Protein AF-A0A392PX61-F1 (afdb_monomer)

Structure (mmCIF, N/CA/C/O backbone):
data_AF-A0A392PX61-F1
#
_entry.id   AF-A0A392PX61-F1
#
loop_
_atom_site.group_PDB
_atom_site.id
_atom_site.type_symbol
_atom_site.label_atom_id
_atom_site.label_alt_id
_atom_site.label_comp_id
_atom_site.label_asym_id
_atom_site.label_entity_id
_atom_site.label_seq_id
_atom_site.pdbx_PDB_ins_code
_atom_site.Cartn_x
_atom_site.Cartn_y
_atom_site.Cartn_z
_atom_site.occupancy
_atom_site.B_iso_or_equiv
_atom_site.auth_seq_id
_atom_site.auth_comp_id
_atom_site.auth_asym_id
_atom_site.auth_atom_id
_atom_site.pdbx_PDB_model_num
ATOM 1 N N . MET A 1 1 ? -15.525 1.054 33.152 1.00 40.28 1 MET A N 1
ATOM 2 C CA . MET A 1 1 ? -15.585 0.583 31.749 1.00 40.28 1 MET A CA 1
ATOM 3 C C . MET A 1 1 ? -14.724 1.503 30.887 1.00 40.28 1 MET A C 1
ATOM 5 O O . MET A 1 1 ? -15.220 2.498 30.388 1.00 40.28 1 MET A O 1
ATOM 9 N N . GLY A 1 2 ? -13.421 1.250 30.775 1.00 45.06 2 GLY A N 1
ATOM 10 C CA . GLY A 1 2 ? -12.516 2.123 30.019 1.00 45.06 2 GLY A CA 1
ATOM 11 C C . GLY A 1 2 ? -11.445 1.288 29.346 1.00 45.06 2 GLY A C 1
ATOM 12 O O . GLY A 1 2 ? -10.352 1.130 29.879 1.00 45.06 2 GLY A O 1
ATOM 13 N N . ARG A 1 3 ? -11.774 0.681 28.203 1.00 51.44 3 ARG A N 1
ATOM 14 C CA . ARG A 1 3 ? -10.780 -0.037 27.403 1.00 51.44 3 ARG A CA 1
ATOM 15 C C . ARG A 1 3 ? -9.867 1.014 26.772 1.00 51.44 3 ARG A C 1
ATOM 17 O O . ARG A 1 3 ? -10.214 1.598 25.751 1.00 51.44 3 ARG A O 1
ATOM 24 N N . LYS A 1 4 ? -8.714 1.268 27.404 1.00 39.81 4 LYS A N 1
ATOM 25 C CA . LYS A 1 4 ? -7.551 1.902 26.766 1.00 39.81 4 LYS A CA 1
ATOM 26 C C . LYS A 1 4 ? -7.306 1.143 25.463 1.00 39.81 4 LYS A C 1
ATOM 28 O O . LYS A 1 4 ? -6.853 0.000 25.492 1.00 39.81 4 LYS A O 1
ATOM 33 N N . LYS A 1 5 ? -7.666 1.749 24.329 1.00 48.53 5 LYS A N 1
ATOM 34 C CA . LYS A 1 5 ? -7.363 1.209 23.005 1.00 48.53 5 LYS A CA 1
ATOM 35 C C . LYS A 1 5 ? -5.858 1.383 22.830 1.00 48.53 5 LYS A C 1
ATOM 37 O O . LYS A 1 5 ? -5.382 2.459 22.484 1.00 48.53 5 LYS A O 1
ATOM 42 N N . LYS A 1 6 ? -5.136 0.342 23.250 1.00 39.69 6 LYS A N 1
ATOM 43 C CA . LYS A 1 6 ? -3.693 0.172 23.126 1.00 39.69 6 LYS A CA 1
ATOM 44 C C . LYS A 1 6 ? -3.336 0.537 21.685 1.00 39.69 6 LYS A C 1
ATOM 46 O O . LYS A 1 6 ? -3.879 -0.062 20.758 1.00 39.69 6 LYS A O 1
ATOM 51 N N . GLN A 1 7 ? -2.522 1.578 21.525 1.00 43.22 7 GLN A N 1
ATOM 52 C CA . GLN A 1 7 ? -1.827 1.860 20.277 1.00 43.22 7 GLN A CA 1
ATOM 53 C C . GLN A 1 7 ? -1.048 0.586 19.948 1.00 43.22 7 GLN A C 1
ATOM 55 O O . GLN A 1 7 ? -0.130 0.209 20.670 1.00 43.22 7 GLN A O 1
ATOM 60 N N . VAL A 1 8 ? -1.531 -0.162 18.965 1.00 40.72 8 VAL A N 1
ATOM 61 C CA . VAL A 1 8 ? -0.836 -1.324 18.425 1.00 40.72 8 VAL A CA 1
ATOM 62 C C . VAL A 1 8 ? -0.255 -0.846 17.110 1.00 40.72 8 VAL A C 1
ATOM 64 O O . VAL A 1 8 ? -1.007 -0.539 16.188 1.00 40.72 8 VAL A O 1
ATOM 67 N N . GLY A 1 9 ? 1.071 -0.753 17.081 1.00 43.38 9 GLY A N 1
ATOM 68 C CA . GLY A 1 9 ? 1.845 -0.566 15.863 1.00 43.38 9 GLY A CA 1
ATOM 69 C C . GLY A 1 9 ? 2.243 0.875 15.578 1.00 43.38 9 GLY A C 1
ATOM 70 O O . GLY A 1 9 ? 1.872 1.420 14.546 1.00 43.38 9 GLY A O 1
ATOM 71 N N . GLU A 1 10 ? 3.086 1.459 16.430 1.00 41.91 10 GLU A N 1
ATOM 72 C CA . GLU A 1 10 ? 4.238 2.186 15.890 1.00 41.91 10 GLU A CA 1
ATOM 73 C C . GLU A 1 10 ? 5.090 1.159 15.125 1.00 41.91 10 GLU A C 1
ATOM 75 O O . GLU A 1 10 ? 6.037 0.596 15.661 1.00 41.91 10 GLU A O 1
ATOM 80 N N . THR A 1 11 ? 4.737 0.849 13.877 1.00 46.06 11 THR A N 1
ATOM 81 C CA . THR A 1 11 ? 5.744 0.387 12.916 1.00 46.06 11 THR A CA 1
ATOM 82 C C . THR A 1 11 ? 6.403 1.640 12.368 1.00 46.06 11 THR A C 1
ATOM 84 O O . THR A 1 11 ? 6.165 2.066 11.239 1.00 46.06 11 THR A O 1
ATOM 87 N N . SER A 1 12 ? 7.174 2.278 13.244 1.00 51.41 12 SER A N 1
ATOM 88 C CA . SER A 1 12 ? 8.306 3.085 12.834 1.00 51.41 12 SER A CA 1
ATOM 89 C C . SER A 1 12 ? 9.312 2.100 12.257 1.00 51.41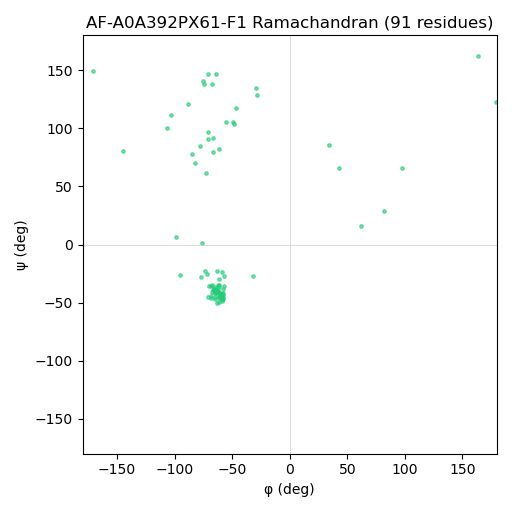 12 SER A C 1
ATOM 91 O O . SER A 1 12 ? 10.091 1.509 12.994 1.00 51.41 12 SER A O 1
ATOM 93 N N . GLU A 1 13 ? 9.253 1.873 10.952 1.00 42.56 13 GLU A N 1
ATOM 94 C CA . GLU A 1 13 ? 10.448 1.467 10.226 1.00 42.56 13 GLU A CA 1
ATOM 95 C C . GLU A 1 13 ? 10.894 2.667 9.403 1.00 42.56 13 GLU A C 1
ATOM 97 O O . GLU A 1 13 ? 10.307 3.047 8.389 1.00 42.56 13 GLU A O 1
ATOM 102 N N . GLU A 1 14 ? 11.897 3.318 9.987 1.00 38.81 14 GLU A N 1
ATOM 103 C CA . GLU A 1 14 ? 12.875 4.174 9.349 1.00 38.81 14 GLU A CA 1
ATOM 104 C C . GLU A 1 14 ? 13.161 3.777 7.900 1.00 38.81 14 GLU A C 1
ATOM 106 O O . GLU A 1 14 ? 13.445 2.625 7.584 1.00 38.81 14 GLU A O 1
ATOM 111 N N . ASN A 1 15 ? 13.192 4.803 7.052 1.00 47.09 15 ASN A N 1
ATOM 112 C CA . ASN A 1 15 ? 14.354 5.095 6.221 1.00 47.09 15 ASN A CA 1
ATOM 113 C C . ASN A 1 15 ? 14.997 3.858 5.571 1.00 47.09 15 ASN A C 1
ATOM 115 O O . ASN A 1 15 ? 16.146 3.504 5.841 1.00 47.09 15 ASN A O 1
ATOM 119 N N . GLY A 1 16 ? 14.250 3.219 4.671 1.00 42.31 16 GLY A N 1
ATOM 120 C CA . GLY A 1 16 ? 14.808 2.298 3.692 1.00 42.31 16 GLY A CA 1
ATOM 121 C C . GLY A 1 16 ? 15.688 3.081 2.732 1.00 42.31 16 GLY A C 1
ATOM 122 O O . GLY A 1 16 ? 15.266 3.442 1.641 1.00 42.31 16 GLY A O 1
ATOM 123 N N . ASN A 1 17 ? 16.907 3.379 3.171 1.00 44.16 17 ASN A N 1
ATOM 124 C CA . ASN A 1 17 ? 18.010 3.784 2.328 1.00 44.16 17 ASN A CA 1
ATOM 125 C C . ASN A 1 17 ? 18.074 2.769 1.178 1.00 44.16 17 ASN A C 1
ATOM 127 O O . ASN A 1 17 ? 18.462 1.618 1.384 1.00 44.16 17 ASN A O 1
ATOM 131 N N . HIS A 1 18 ? 17.609 3.169 -0.007 1.00 52.62 18 HIS A N 1
ATOM 132 C CA . HIS A 1 18 ? 17.544 2.334 -1.203 1.00 52.62 18 HIS A CA 1
ATOM 133 C C . HIS A 1 18 ? 18.955 2.121 -1.767 1.00 52.62 18 HIS A C 1
ATOM 135 O O . HIS A 1 18 ? 19.266 2.508 -2.890 1.00 52.62 18 HIS A O 1
ATOM 141 N N . ASN A 1 19 ? 19.838 1.493 -0.992 1.00 42.81 19 ASN A N 1
ATOM 142 C CA . ASN A 1 19 ? 21.077 0.950 -1.518 1.00 42.81 19 ASN A CA 1
ATOM 143 C C . ASN A 1 19 ? 20.764 -0.368 -2.225 1.00 42.81 19 ASN A C 1
ATOM 145 O O . ASN A 1 19 ? 20.822 -1.454 -1.657 1.00 42.81 19 ASN A O 1
ATOM 149 N N . LYS A 1 20 ? 20.365 -0.197 -3.487 1.00 53.62 20 LYS A N 1
ATOM 150 C CA . LYS A 1 20 ? 20.985 -0.823 -4.656 1.00 53.62 20 LYS A CA 1
ATOM 151 C C . LYS A 1 20 ? 21.528 -2.234 -4.396 1.00 53.62 20 LYS A C 1
ATOM 153 O O . LYS A 1 20 ? 22.717 -2.411 -4.149 1.00 53.62 20 LYS A O 1
ATOM 158 N N . VAL A 1 21 ? 20.654 -3.23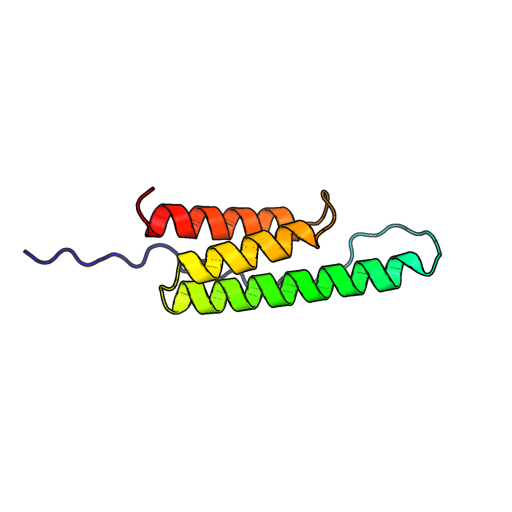0 -4.525 1.00 45.59 21 VAL A N 1
ATOM 159 C CA . VAL A 1 21 ? 21.083 -4.590 -4.871 1.00 45.59 21 VAL A CA 1
ATOM 160 C C . VAL A 1 21 ? 21.098 -4.675 -6.398 1.00 45.59 21 VAL A C 1
ATOM 162 O O . VAL A 1 21 ?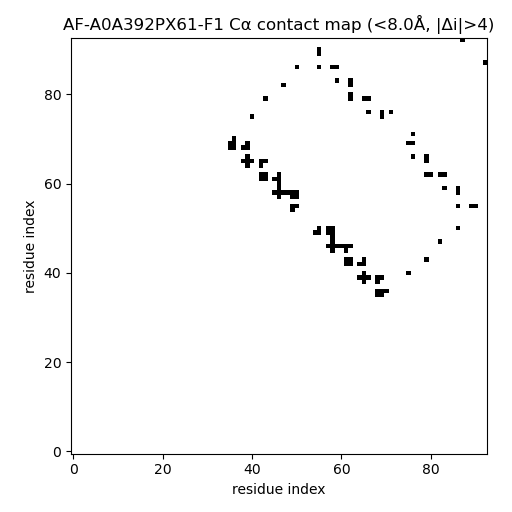 20.120 -4.348 -7.066 1.00 45.59 21 VAL A O 1
ATOM 165 N N . GLU A 1 22 ? 22.285 -4.983 -6.901 1.00 56.25 22 GLU A N 1
ATOM 166 C CA . GLU A 1 22 ? 22.772 -4.940 -8.278 1.00 56.25 22 GLU A CA 1
ATOM 167 C C . GLU A 1 22 ? 22.159 -6.036 -9.173 1.00 56.25 22 GLU A C 1
ATOM 169 O O . GLU A 1 22 ? 21.951 -7.146 -8.697 1.00 56.25 22 GLU A O 1
ATOM 174 N N . ASP A 1 23 ? 21.941 -5.764 -10.469 1.00 41.38 23 ASP A N 1
ATOM 175 C CA . ASP A 1 23 ? 22.704 -6.385 -11.573 1.00 41.38 23 ASP A CA 1
ATOM 176 C C . ASP A 1 23 ? 22.382 -5.702 -12.924 1.00 41.38 23 ASP A C 1
ATOM 178 O O . ASP A 1 23 ? 21.309 -5.140 -13.136 1.00 41.38 23 ASP A O 1
ATOM 182 N N . LYS A 1 24 ? 23.370 -5.683 -13.817 1.00 62.69 24 LYS A N 1
ATOM 183 C CA . LYS A 1 24 ? 23.434 -4.982 -15.107 1.00 62.69 24 LYS A CA 1
ATOM 184 C C . LYS A 1 24 ? 22.445 -5.546 -16.137 1.00 62.69 24 LYS A C 1
ATOM 186 O O . LYS A 1 24 ? 22.461 -6.747 -16.364 1.00 62.69 24 LYS A O 1
ATOM 191 N N . SER A 1 25 ? 21.764 -4.687 -16.907 1.00 44.47 25 SER A N 1
ATOM 192 C CA . SER A 1 25 ? 21.738 -4.752 -18.386 1.00 44.47 25 SER A CA 1
ATOM 193 C C . SER A 1 25 ? 20.858 -3.640 -18.975 1.00 44.47 25 SER A C 1
ATOM 195 O O . SER A 1 25 ? 19.676 -3.547 -18.685 1.00 44.47 25 SER A O 1
ATOM 197 N N . SER A 1 26 ? 21.459 -2.819 -19.830 1.00 56.50 26 SER A N 1
ATOM 198 C CA . SER A 1 26 ? 20.867 -1.796 -20.704 1.00 56.50 26 SER A CA 1
ATOM 199 C C . SER A 1 26 ? 19.420 -2.029 -21.177 1.00 56.50 26 SER A C 1
ATOM 201 O O . SER A 1 26 ? 19.166 -3.028 -21.851 1.00 56.50 26 SER A O 1
ATOM 203 N N . ASN A 1 27 ? 18.535 -1.039 -21.012 1.00 51.53 27 ASN A N 1
ATOM 204 C CA . ASN A 1 27 ? 17.849 -0.286 -22.086 1.00 51.53 27 ASN A CA 1
ATOM 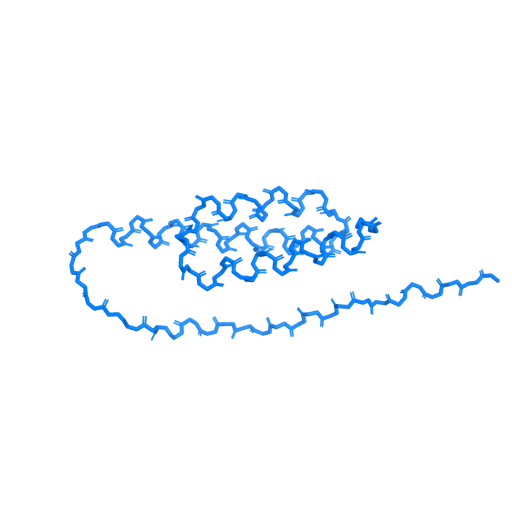205 C C . ASN A 1 27 ? 16.636 0.474 -21.516 1.00 51.53 27 ASN A C 1
ATOM 207 O O . ASN A 1 27 ? 16.163 0.160 -20.436 1.00 51.53 27 ASN A O 1
ATOM 211 N N . ALA A 1 28 ? 16.134 1.470 -22.250 1.00 51.47 28 ALA A N 1
ATOM 212 C CA . ALA A 1 28 ? 15.052 2.417 -21.921 1.00 51.47 28 ALA A CA 1
ATOM 213 C C . ALA A 1 28 ? 13.890 1.947 -21.000 1.00 51.47 28 ALA A C 1
ATOM 215 O O . ALA A 1 28 ? 13.324 2.781 -20.297 1.00 51.47 28 ALA A O 1
ATOM 216 N N . TYR A 1 29 ? 13.577 0.650 -20.957 1.00 54.06 29 TYR A N 1
ATOM 217 C CA . TYR A 1 29 ? 12.613 -0.001 -20.060 1.00 54.06 29 TYR A CA 1
ATOM 218 C C . TYR A 1 29 ? 12.908 0.165 -18.562 1.00 54.06 29 TYR A C 1
ATOM 220 O O . TYR A 1 29 ? 11.985 0.106 -17.748 1.00 54.06 29 TYR A O 1
ATOM 228 N N . ASP A 1 30 ? 14.162 0.424 -18.190 1.00 68.62 30 ASP A N 1
ATOM 229 C CA . ASP A 1 30 ? 14.519 0.720 -16.802 1.00 68.62 30 ASP A CA 1
ATOM 230 C C . ASP A 1 30 ? 13.931 2.057 -16.341 1.00 68.62 30 ASP A C 1
ATOM 232 O O . ASP A 1 30 ? 13.510 2.171 -15.196 1.00 68.62 30 ASP A O 1
ATOM 236 N N . ASN A 1 31 ? 13.828 3.060 -17.224 1.00 74.69 31 ASN A N 1
ATOM 237 C CA . ASN A 1 31 ? 13.271 4.362 -16.845 1.00 74.69 31 ASN A CA 1
ATOM 238 C C . ASN A 1 31 ? 11.774 4.267 -16.551 1.00 74.69 31 ASN A C 1
ATOM 240 O O . ASN A 1 31 ? 11.332 4.751 -15.513 1.00 74.69 31 ASN A O 1
ATOM 244 N N . ASP A 1 32 ? 11.004 3.598 -17.412 1.00 79.00 32 ASP A N 1
ATOM 245 C CA . ASP A 1 32 ? 9.571 3.395 -17.177 1.00 79.00 32 ASP A CA 1
ATOM 246 C C . ASP A 1 32 ? 9.343 2.556 -15.914 1.00 79.00 32 ASP A C 1
ATOM 248 O O . ASP A 1 32 ? 8.504 2.894 -15.079 1.00 79.00 32 ASP A O 1
ATOM 252 N N . THR A 1 33 ? 10.156 1.514 -15.713 1.00 84.31 33 THR A N 1
ATOM 253 C CA . THR A 1 33 ? 10.115 0.688 -14.499 1.00 84.31 33 THR A CA 1
ATOM 254 C C . THR A 1 33 ? 10.407 1.516 -13.249 1.00 84.31 33 THR A C 1
ATOM 256 O O . THR A 1 33 ? 9.674 1.417 -12.265 1.00 84.31 33 THR A O 1
ATOM 259 N N . MET A 1 34 ? 11.417 2.387 -13.286 1.00 85.31 34 MET A N 1
ATOM 260 C CA . MET A 1 34 ? 11.729 3.291 -12.177 1.00 85.31 34 MET A CA 1
ATOM 261 C C . MET A 1 34 ? 10.600 4.294 -11.923 1.00 85.31 34 MET A C 1
ATOM 263 O O . MET A 1 34 ? 10.255 4.525 -10.767 1.00 85.31 34 MET A O 1
ATOM 267 N N . ILE A 1 35 ? 9.955 4.828 -12.966 1.00 88.88 35 ILE A N 1
ATOM 268 C CA . ILE A 1 35 ? 8.784 5.707 -12.820 1.00 88.88 35 ILE A CA 1
ATOM 269 C C . ILE A 1 35 ? 7.636 4.965 -12.121 1.00 88.88 35 ILE A C 1
ATOM 271 O O . ILE A 1 35 ? 7.022 5.515 -11.202 1.00 88.88 35 ILE A O 1
ATOM 275 N N . PHE A 1 36 ? 7.354 3.714 -12.500 1.00 89.69 36 PHE A N 1
ATOM 276 C CA . PHE A 1 36 ? 6.324 2.908 -11.840 1.00 89.69 36 PHE A CA 1
ATOM 277 C C . PHE A 1 36 ? 6.674 2.583 -10.385 1.00 89.69 36 PHE A C 1
ATOM 279 O O . PHE A 1 36 ? 5.795 2.665 -9.524 1.00 89.69 36 PHE A O 1
ATOM 286 N N . ILE A 1 37 ? 7.942 2.284 -10.091 1.00 90.06 37 ILE A N 1
ATOM 287 C CA . ILE A 1 37 ? 8.423 2.052 -8.722 1.00 90.06 37 ILE A CA 1
ATOM 288 C C . ILE A 1 37 ? 8.262 3.321 -7.877 1.00 90.06 37 ILE A C 1
ATOM 290 O O . ILE A 1 37 ? 7.632 3.262 -6.821 1.00 90.06 37 ILE A O 1
ATOM 294 N N . CYS A 1 38 ? 8.724 4.481 -8.354 1.00 90.75 38 CYS A N 1
ATOM 295 C CA . CYS A 1 38 ? 8.536 5.755 -7.654 1.00 90.75 38 CYS A CA 1
ATOM 296 C C . CYS A 1 38 ? 7.047 6.048 -7.421 1.00 90.75 38 CYS A C 1
ATOM 298 O O . CYS A 1 38 ? 6.638 6.402 -6.315 1.00 90.75 38 CYS A O 1
ATOM 300 N N . LYS A 1 39 ? 6.197 5.816 -8.429 1.00 92.50 39 LYS A N 1
ATOM 301 C CA . LYS A 1 39 ? 4.750 6.011 -8.292 1.00 92.50 39 LYS A CA 1
ATOM 302 C C . LYS A 1 39 ? 4.128 5.072 -7.260 1.00 92.50 39 LYS A C 1
ATOM 304 O O . LYS A 1 39 ? 3.226 5.475 -6.522 1.00 92.50 39 LYS A O 1
ATOM 309 N N . ALA A 1 40 ? 4.586 3.827 -7.190 1.00 92.06 40 ALA A N 1
ATOM 310 C CA . ALA A 1 40 ? 4.134 2.880 -6.183 1.00 92.06 40 ALA A CA 1
ATOM 311 C C . ALA A 1 40 ? 4.539 3.305 -4.767 1.00 92.06 40 ALA A C 1
ATOM 313 O O . ALA A 1 40 ? 3.747 3.158 -3.836 1.00 92.06 40 ALA A O 1
ATOM 314 N N . GLN A 1 41 ? 5.737 3.866 -4.607 1.00 92.06 41 GLN A N 1
ATOM 315 C CA . GLN A 1 41 ? 6.215 4.389 -3.329 1.00 92.06 41 GLN A CA 1
ATOM 316 C C . GLN A 1 41 ? 5.379 5.580 -2.858 1.00 92.06 41 GLN A C 1
ATOM 318 O O . GLN A 1 41 ? 4.908 5.569 -1.723 1.00 92.06 41 GLN A O 1
ATOM 323 N N . GLU A 1 42 ? 5.067 6.529 -3.743 1.00 93.56 42 GLU A N 1
ATOM 324 C CA . GLU A 1 42 ? 4.148 7.633 -3.428 1.00 93.56 42 GLU A CA 1
ATOM 325 C C . GLU A 1 42 ? 2.764 7.122 -2.989 1.00 93.56 42 GLU A C 1
ATOM 327 O O . GLU A 1 42 ? 2.156 7.632 -2.046 1.00 93.56 42 GLU A O 1
ATOM 332 N N . LEU A 1 43 ? 2.240 6.091 -3.663 1.00 94.19 43 LEU A N 1
ATOM 333 C CA . LEU A 1 43 ? 0.958 5.479 -3.302 1.00 94.19 43 LEU A CA 1
ATOM 334 C C . LEU A 1 43 ? 1.021 4.771 -1.945 1.00 94.19 43 LEU A C 1
ATOM 336 O O . LEU A 1 43 ? 0.067 4.872 -1.172 1.00 94.19 43 LEU A O 1
ATOM 340 N N . LYS A 1 44 ? 2.131 4.089 -1.640 1.00 92.94 44 LYS A N 1
ATOM 341 C CA . LYS A 1 44 ? 2.396 3.497 -0.322 1.00 92.94 44 LYS A CA 1
ATOM 342 C C . LYS A 1 44 ? 2.385 4.579 0.760 1.00 92.94 44 LYS A C 1
ATOM 344 O O . LYS A 1 44 ? 1.698 4.424 1.764 1.00 92.94 44 LYS A O 1
ATOM 349 N N . GLU A 1 45 ? 3.082 5.690 0.551 1.00 94.00 45 GLU A N 1
ATOM 350 C CA . GLU A 1 45 ? 3.142 6.792 1.518 1.00 94.00 45 GLU A CA 1
ATOM 351 C C . GLU A 1 45 ? 1.785 7.471 1.729 1.00 94.00 45 GLU A C 1
ATOM 353 O O . GLU A 1 45 ? 1.383 7.723 2.868 1.00 94.00 45 GLU A O 1
ATOM 358 N N . GLU A 1 46 ? 1.020 7.703 0.660 1.00 94.19 46 GLU A N 1
ATOM 359 C CA . GLU A 1 46 ? -0.338 8.239 0.782 1.00 94.19 46 GLU A CA 1
ATOM 360 C C . GLU A 1 46 ? -1.262 7.251 1.517 1.00 94.19 46 GLU A C 1
ATOM 362 O O . GLU A 1 46 ? -2.086 7.667 2.334 1.00 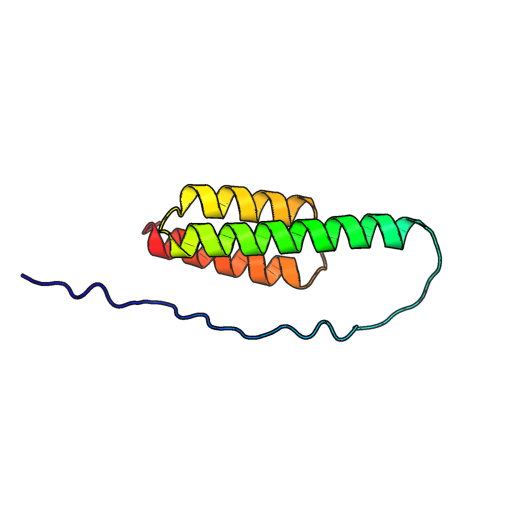94.19 46 GLU A O 1
ATOM 367 N N . GLY A 1 47 ? -1.085 5.942 1.300 1.00 94.19 47 GLY A N 1
ATOM 368 C CA . GLY A 1 47 ? -1.748 4.899 2.083 1.00 94.19 47 GLY A CA 1
ATOM 369 C C . GLY A 1 47 ? -1.392 4.972 3.571 1.00 94.19 47 GLY A C 1
ATOM 370 O O . GLY A 1 47 ? -2.290 4.962 4.414 1.00 94.19 47 GLY A O 1
ATOM 371 N N . ASN A 1 48 ? -0.110 5.156 3.904 1.00 92.75 48 ASN A N 1
ATOM 372 C CA . ASN A 1 48 ? 0.350 5.321 5.288 1.00 92.75 48 ASN A CA 1
ATOM 373 C C . ASN A 1 48 ? -0.280 6.562 5.938 1.00 92.75 48 ASN A C 1
ATOM 375 O O . ASN A 1 48 ? -0.710 6.527 7.092 1.00 92.75 48 ASN A O 1
ATOM 379 N N . ARG A 1 49 ? -0.389 7.663 5.191 1.00 95.06 49 ARG A N 1
ATOM 380 C CA . ARG A 1 49 ? -1.027 8.898 5.659 1.00 95.06 49 ARG A CA 1
ATOM 381 C C . ARG A 1 49 ? -2.525 8.712 5.909 1.00 95.06 49 ARG A C 1
ATOM 383 O O . ARG A 1 49 ? -3.048 9.254 6.883 1.00 95.06 49 ARG A O 1
ATOM 390 N N . MET A 1 50 ? -3.222 7.948 5.068 1.00 92.75 50 MET A N 1
ATOM 391 C CA . MET A 1 50 ? -4.628 7.582 5.289 1.00 92.75 50 MET A CA 1
ATOM 392 C C . MET A 1 50 ? -4.788 6.654 6.498 1.00 92.75 50 MET A C 1
ATOM 394 O O . MET A 1 50 ? -5.663 6.884 7.334 1.00 92.75 50 MET A O 1
ATOM 398 N N . PHE A 1 51 ? -3.881 5.687 6.662 1.00 92.31 51 PHE A N 1
ATOM 399 C CA . PHE A 1 51 ? -3.845 4.795 7.821 1.00 92.31 51 PHE A CA 1
ATOM 400 C C . PHE A 1 51 ? -3.704 5.576 9.135 1.00 92.31 51 PHE A C 1
ATOM 402 O O . PHE A 1 51 ? -4.476 5.364 10.069 1.00 92.31 51 PHE A O 1
ATOM 409 N N . GLN A 1 52 ? -2.798 6.559 9.189 1.00 91.19 52 GLN A N 1
ATOM 410 C CA . GLN A 1 52 ? -2.640 7.441 10.355 1.00 91.19 52 GLN A CA 1
ATOM 411 C C . GLN A 1 52 ? -3.904 8.260 10.658 1.00 91.19 52 GLN A C 1
ATOM 413 O O . GLN A 1 52 ? -4.245 8.480 11.820 1.00 91.19 52 GLN A O 1
ATOM 418 N N . LYS A 1 53 ? -4.646 8.666 9.621 1.00 93.25 53 LYS A N 1
ATOM 419 C CA . LYS A 1 53 ? -5.948 9.343 9.751 1.00 93.25 53 LYS A CA 1
ATOM 420 C C . LYS A 1 53 ? -7.101 8.398 10.117 1.00 93.25 53 LYS A C 1
ATOM 422 O O . LYS A 1 53 ? -8.230 8.863 10.242 1.00 93.25 53 LYS A O 1
ATOM 427 N N . ARG A 1 54 ? -6.833 7.099 10.310 1.00 89.69 54 ARG A N 1
ATOM 428 C CA . ARG A 1 54 ? -7.819 6.019 10.508 1.00 89.69 54 ARG A CA 1
ATOM 429 C C . ARG A 1 54 ? -8.764 5.791 9.328 1.00 89.69 54 ARG A C 1
ATOM 431 O O . ARG A 1 54 ? -9.768 5.099 9.478 1.00 89.69 54 ARG A O 1
ATOM 438 N N . ASP A 1 55 ? -8.429 6.316 8.154 1.00 93.31 55 ASP A N 1
ATOM 439 C CA . ASP A 1 55 ? -9.112 5.973 6.912 1.00 93.31 55 ASP A CA 1
ATOM 440 C C . ASP A 1 55 ? -8.494 4.694 6.334 1.00 93.31 55 ASP A C 1
ATOM 442 O O . ASP A 1 55 ? -7.646 4.707 5.440 1.00 93.31 55 ASP A O 1
ATOM 446 N N . LEU A 1 56 ? -8.885 3.563 6.920 1.00 91.00 56 LEU A N 1
ATOM 447 C CA . LEU A 1 56 ? -8.329 2.257 6.576 1.00 91.00 56 LEU A CA 1
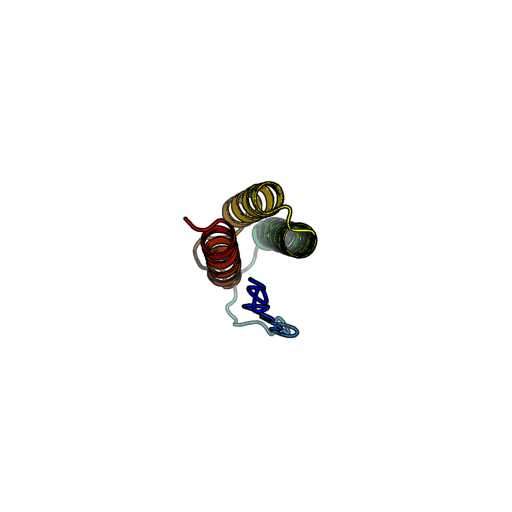ATOM 448 C C . LEU A 1 56 ? -8.767 1.791 5.181 1.00 91.00 56 LEU A C 1
ATOM 450 O O . LEU A 1 56 ? -7.981 1.176 4.464 1.00 91.00 56 LEU A O 1
ATOM 454 N N . GLN A 1 57 ? -10.000 2.103 4.773 1.00 92.38 57 GLN A N 1
ATOM 455 C CA . GLN A 1 57 ? -10.498 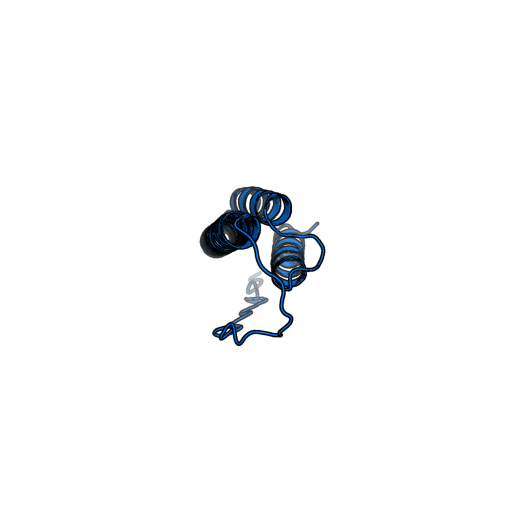1.758 3.439 1.00 92.38 57 GLN A CA 1
ATOM 456 C C . GLN A 1 57 ? -9.767 2.560 2.358 1.00 92.38 57 GLN A C 1
ATOM 458 O O . GLN A 1 57 ? -9.315 1.980 1.369 1.00 92.38 57 GLN A O 1
ATOM 463 N N . GLY A 1 58 ? -9.579 3.868 2.571 1.00 94.06 58 GLY A N 1
ATOM 464 C CA . GLY A 1 58 ? -8.772 4.705 1.688 1.00 94.06 58 GLY A CA 1
ATOM 465 C C . GLY A 1 58 ? -7.334 4.198 1.578 1.00 94.06 58 GLY A C 1
ATOM 466 O O . GLY A 1 58 ? -6.820 4.046 0.466 1.00 94.06 58 GLY A O 1
ATOM 467 N N . ALA A 1 59 ? -6.716 3.845 2.712 1.00 94.38 59 ALA A N 1
ATOM 468 C CA . ALA A 1 59 ? -5.362 3.295 2.747 1.00 94.38 59 ALA A CA 1
ATOM 469 C C . ALA A 1 59 ? -5.232 2.017 1.902 1.00 94.38 59 ALA A C 1
ATOM 471 O O . ALA A 1 59 ? -4.331 1.914 1.069 1.00 94.38 59 ALA A O 1
ATOM 472 N N . MET A 1 60 ? -6.173 1.079 2.040 1.00 93.81 60 MET A N 1
ATOM 473 C CA . MET A 1 60 ? -6.178 -0.168 1.271 1.00 93.81 60 MET A CA 1
ATOM 474 C C . MET A 1 60 ? -6.247 0.058 -0.242 1.00 93.81 60 MET A C 1
ATOM 476 O O . MET A 1 60 ? -5.491 -0.568 -0.983 1.00 93.81 60 MET A O 1
ATOM 480 N N . VAL A 1 61 ? -7.090 0.986 -0.707 1.00 95.88 61 VAL A N 1
ATOM 481 C CA . VAL A 1 61 ? -7.196 1.311 -2.142 1.00 95.88 61 VAL A CA 1
ATOM 482 C C . VAL A 1 61 ? -5.872 1.857 -2.685 1.00 95.88 61 VAL A C 1
ATOM 484 O O . VAL A 1 61 ? -5.513 1.602 -3.837 1.00 95.88 61 VAL A O 1
ATOM 487 N N . LYS A 1 62 ? -5.123 2.617 -1.879 1.00 95.88 62 LYS A N 1
ATOM 488 C CA . LYS A 1 62 ? -3.806 3.137 -2.272 1.00 95.88 62 LYS A CA 1
ATOM 489 C C . LYS A 1 62 ? -2.756 2.030 -2.332 1.00 95.88 62 LYS A C 1
ATOM 491 O O . LYS A 1 62 ? -2.047 1.938 -3.332 1.00 95.88 62 LYS A O 1
ATOM 496 N N . TYR A 1 63 ? -2.716 1.157 -1.329 1.00 94.50 63 TYR A N 1
ATOM 497 C CA . TYR A 1 63 ? -1.823 -0.002 -1.299 1.00 94.50 63 TYR A CA 1
ATOM 498 C C . TYR A 1 63 ? -2.069 -0.970 -2.462 1.00 94.50 63 TYR A C 1
ATOM 500 O O . TYR A 1 63 ? -1.122 -1.405 -3.113 1.00 94.50 63 TYR A O 1
ATOM 508 N N . GLU A 1 64 ? -3.326 -1.249 -2.804 1.00 94.81 64 GLU A N 1
ATOM 509 C CA . GLU A 1 64 ? -3.656 -2.107 -3.947 1.00 94.81 64 GLU A CA 1
ATOM 510 C C . GLU A 1 64 ? -3.150 -1.512 -5.272 1.00 94.81 64 GLU A C 1
ATOM 512 O O . GLU A 1 64 ? -2.614 -2.224 -6.123 1.00 94.81 64 GLU A O 1
ATOM 517 N N . LYS A 1 65 ? -3.267 -0.188 -5.443 1.00 94.88 65 LYS A N 1
ATOM 518 C CA . LYS A 1 65 ? -2.716 0.506 -6.615 1.00 94.88 65 LYS A CA 1
ATOM 519 C C . LYS A 1 65 ? -1.192 0.434 -6.650 1.00 94.88 65 LYS A C 1
ATOM 521 O O . LYS A 1 65 ? -0.644 0.22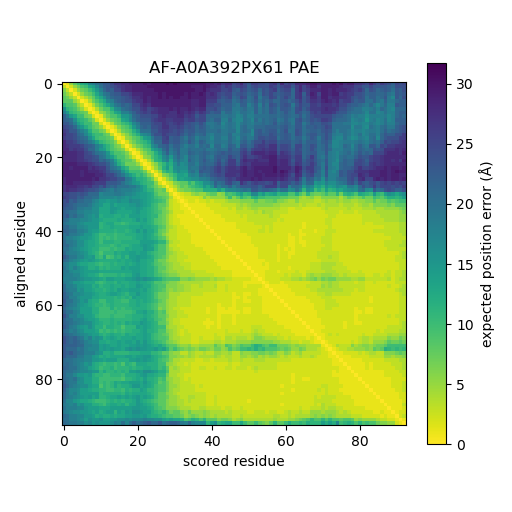7 -7.726 1.00 94.88 65 LYS A O 1
ATOM 526 N N . ALA A 1 66 ? -0.519 0.558 -5.505 1.00 93.88 66 ALA A N 1
ATOM 527 C CA . ALA A 1 66 ? 0.930 0.395 -5.429 1.00 93.88 66 ALA A CA 1
ATOM 528 C C . ALA A 1 66 ? 1.355 -1.010 -5.892 1.00 93.88 66 ALA A C 1
ATOM 530 O O . ALA A 1 66 ? 2.245 -1.134 -6.726 1.00 93.88 66 ALA A O 1
ATOM 531 N N . LEU A 1 67 ? 0.656 -2.064 -5.451 1.00 91.75 67 LEU A N 1
ATOM 532 C CA . LEU A 1 67 ? 0.943 -3.445 -5.866 1.00 91.75 67 LEU A CA 1
ATOM 533 C C . LEU A 1 67 ? 0.778 -3.691 -7.370 1.00 91.75 67 LEU A C 1
ATOM 535 O O . LEU A 1 67 ? 1.471 -4.541 -7.914 1.00 91.75 67 LEU A O 1
ATOM 539 N N . LYS A 1 68 ? -0.119 -2.962 -8.043 1.00 91.56 68 LYS A N 1
ATOM 540 C CA . LYS A 1 68 ? -0.317 -3.062 -9.500 1.00 91.56 68 LYS A CA 1
ATOM 541 C C . LYS A 1 68 ? 0.815 -2.425 -10.308 1.00 91.56 68 LYS A C 1
ATOM 543 O O . LYS A 1 68 ? 0.971 -2.762 -11.476 1.00 91.56 68 LYS A O 1
ATOM 548 N N . LEU A 1 69 ? 1.554 -1.490 -9.711 1.00 89.38 69 LEU A N 1
ATOM 549 C CA . LEU A 1 69 ? 2.674 -0.798 -10.354 1.00 89.38 69 LEU A CA 1
ATOM 550 C C . LEU A 1 69 ? 4.024 -1.449 -10.037 1.00 89.38 69 LEU A C 1
ATOM 552 O O . LEU A 1 69 ? 4.962 -1.320 -10.817 1.00 89.38 69 LEU A O 1
ATOM 556 N N . LEU A 1 70 ? 4.132 -2.138 -8.899 1.00 87.00 70 LEU A N 1
ATOM 557 C CA . LEU A 1 70 ? 5.371 -2.792 -8.499 1.00 87.00 70 LEU A CA 1
ATOM 558 C C . LEU A 1 70 ? 5.622 -4.066 -9.313 1.00 87.00 70 LEU A C 1
ATOM 560 O O . LEU A 1 70 ? 4.708 -4.879 -9.479 1.00 87.00 70 LEU A O 1
ATOM 564 N N . PRO A 1 71 ? 6.873 -4.312 -9.739 1.00 87.31 71 PRO A N 1
ATOM 565 C CA . PRO A 1 71 ? 7.244 -5.618 -10.250 1.00 87.31 71 PRO A CA 1
ATOM 566 C C . PRO A 1 71 ? 7.119 -6.669 -9.142 1.00 87.31 71 PRO A C 1
ATOM 568 O O . PRO A 1 71 ? 7.369 -6.403 -7.964 1.00 87.31 71 PRO A O 1
ATOM 571 N N . THR A 1 72 ? 6.759 -7.893 -9.521 1.00 81.31 72 THR A N 1
ATOM 572 C CA . THR A 1 72 ? 6.408 -8.989 -8.600 1.00 81.31 72 THR A CA 1
ATOM 573 C C . THR A 1 72 ? 7.505 -9.330 -7.588 1.00 81.31 72 THR A C 1
ATOM 575 O O . THR A 1 72 ? 7.201 -9.816 -6.502 1.00 81.31 72 THR A O 1
ATOM 578 N N . ASN A 1 73 ? 8.767 -9.062 -7.936 1.00 80.94 73 ASN A N 1
ATOM 579 C CA . ASN A 1 73 ? 9.953 -9.348 -7.127 1.00 80.94 73 ASN A CA 1
ATOM 580 C C . ASN A 1 73 ? 10.487 -8.132 -6.346 1.00 80.94 73 ASN A C 1
ATOM 582 O O . ASN A 1 73 ? 11.561 -8.216 -5.753 1.00 80.94 73 ASN A O 1
ATOM 586 N N . HIS A 1 74 ? 9.777 -7.000 -6.357 1.00 86.81 74 HIS A N 1
ATOM 587 C CA . HIS A 1 74 ? 10.227 -5.788 -5.678 1.00 86.81 74 HIS A CA 1
ATOM 588 C C . HIS A 1 74 ? 10.046 -5.878 -4.159 1.00 86.81 74 HIS A C 1
ATOM 590 O O . HIS A 1 74 ? 9.006 -6.323 -3.674 1.00 86.81 74 HIS A O 1
ATOM 596 N N . ILE A 1 75 ? 11.015 -5.359 -3.401 1.00 85.88 75 ILE A N 1
AT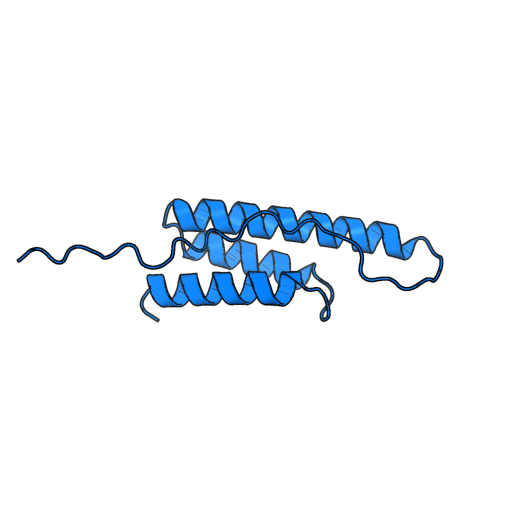OM 597 C CA . ILE A 1 75 ? 10.982 -5.336 -1.929 1.00 85.88 75 ILE A CA 1
ATOM 598 C C . ILE A 1 75 ? 9.735 -4.628 -1.372 1.00 85.88 75 ILE A C 1
ATOM 600 O O . ILE A 1 75 ? 9.155 -5.076 -0.384 1.00 85.88 75 ILE A O 1
ATOM 604 N N . ASP A 1 76 ? 9.261 -3.572 -2.047 1.00 86.88 76 ASP A N 1
ATOM 605 C CA . ASP A 1 76 ? 8.070 -2.816 -1.629 1.00 86.88 76 ASP A CA 1
ATOM 606 C C . ASP A 1 76 ? 6.784 -3.655 -1.645 1.00 86.88 76 ASP A C 1
ATOM 608 O O . ASP A 1 76 ? 5.858 -3.334 -0.904 1.00 86.88 76 ASP A O 1
ATOM 612 N N . VAL A 1 77 ? 6.714 -4.753 -2.410 1.00 89.56 77 VAL A N 1
ATOM 613 C CA . VAL A 1 77 ? 5.541 -5.647 -2.402 1.00 89.56 77 VAL A CA 1
ATOM 614 C C . VAL A 1 77 ? 5.316 -6.221 -1.004 1.00 89.56 77 VAL A C 1
ATOM 616 O O . VAL A 1 77 ? 4.181 -6.259 -0.523 1.00 89.56 77 VAL A O 1
ATOM 619 N N . SER A 1 78 ? 6.393 -6.631 -0.334 1.00 90.12 78 SER A N 1
ATOM 620 C CA . SER A 1 78 ? 6.342 -7.156 1.031 1.00 90.12 78 SER A CA 1
ATOM 621 C C . SER A 1 78 ? 5.881 -6.083 2.015 1.00 90.12 78 SER A C 1
ATOM 623 O O . SER A 1 78 ? 4.956 -6.324 2.787 1.00 90.12 78 SER A O 1
ATOM 625 N N . TYR A 1 79 ? 6.445 -4.874 1.929 1.00 90.19 79 TYR A N 1
ATOM 626 C CA . TYR A 1 79 ? 6.062 -3.753 2.792 1.00 90.19 79 TYR A CA 1
ATOM 627 C C . TYR A 1 79 ? 4.589 -3.362 2.625 1.00 90.19 79 TYR A C 1
ATOM 629 O O . TYR A 1 79 ? 3.865 -3.211 3.609 1.00 90.19 79 TYR A O 1
ATOM 637 N N . VAL A 1 80 ? 4.111 -3.250 1.383 1.00 92.69 80 VAL A N 1
ATOM 638 C CA . VAL A 1 80 ? 2.714 -2.899 1.102 1.00 92.69 80 VAL A CA 1
ATOM 639 C C . VAL A 1 80 ? 1.758 -3.969 1.643 1.00 92.69 80 VAL A C 1
ATOM 641 O O . VAL A 1 80 ? 0.746 -3.630 2.257 1.00 92.69 80 VAL A O 1
ATOM 644 N N . ARG A 1 81 ? 2.087 -5.261 1.500 1.00 93.06 81 ARG A N 1
ATOM 645 C CA . ARG A 1 81 ? 1.285 -6.357 2.072 1.00 93.06 81 ARG A CA 1
ATOM 646 C C . ARG A 1 81 ? 1.262 -6.336 3.601 1.00 93.06 81 ARG A C 1
ATOM 648 O O . ARG A 1 81 ? 0.191 -6.531 4.174 1.00 93.06 81 ARG A O 1
ATOM 655 N N . SER A 1 82 ? 2.388 -6.051 4.256 1.00 93.62 82 SER A N 1
ATOM 656 C CA . SER A 1 82 ? 2.445 -5.883 5.716 1.00 93.62 82 SER A CA 1
ATOM 657 C C . SER A 1 82 ? 1.541 -4.741 6.193 1.00 93.62 82 SER A C 1
ATOM 659 O O . SER A 1 82 ? 0.771 -4.911 7.140 1.00 93.62 82 SER A O 1
ATOM 661 N N . ASN A 1 83 ? 1.535 -3.606 5.489 1.00 91.88 83 ASN A N 1
ATOM 662 C CA . ASN A 1 83 ? 0.670 -2.472 5.829 1.00 91.88 83 ASN A CA 1
ATOM 663 C C . ASN A 1 83 ? -0.818 -2.776 5.592 1.00 91.88 83 ASN A C 1
ATOM 665 O O . ASN A 1 83 ? -1.671 -2.356 6.377 1.00 91.88 83 ASN A O 1
ATOM 669 N N . MET A 1 84 ? -1.153 -3.545 4.551 1.00 93.75 84 MET A N 1
ATOM 670 C CA . MET A 1 84 ? -2.520 -4.038 4.344 1.00 93.75 84 MET A CA 1
ATOM 671 C C . MET A 1 84 ? -2.957 -4.986 5.466 1.00 93.75 84 MET A C 1
ATOM 673 O O . MET A 1 84 ? -4.076 -4.857 5.958 1.00 93.75 84 MET A O 1
ATOM 677 N N . ALA A 1 85 ? -2.084 -5.890 5.921 1.00 94.31 85 ALA A N 1
ATOM 678 C CA . ALA A 1 85 ? -2.365 -6.747 7.072 1.00 94.31 85 ALA A CA 1
ATOM 679 C C . ALA A 1 85 ? -2.653 -5.916 8.333 1.00 94.31 85 ALA A C 1
ATOM 681 O O . ALA A 1 85 ? -3.637 -6.172 9.026 1.00 94.31 85 ALA A O 1
ATOM 682 N N . ALA A 1 86 ? -1.876 -4.856 8.579 1.00 91.19 86 ALA A N 1
ATOM 683 C CA . ALA A 1 86 ? -2.143 -3.920 9.670 1.00 91.19 86 ALA A CA 1
ATOM 684 C C . ALA A 1 86 ? -3.507 -3.215 9.525 1.00 91.19 86 ALA A C 1
ATOM 686 O O . ALA A 1 86 ? -4.203 -3.012 10.524 1.00 91.19 86 ALA A O 1
ATOM 687 N N . CYS A 1 87 ? -3.928 -2.883 8.297 1.00 91.31 87 CYS A N 1
ATOM 688 C CA . CYS A 1 87 ? -5.270 -2.354 8.037 1.00 91.31 87 CYS A CA 1
ATOM 689 C C . CYS A 1 87 ? -6.353 -3.359 8.435 1.00 91.31 87 CYS A C 1
ATOM 691 O O . CYS A 1 87 ? -7.259 -2.988 9.179 1.00 91.31 87 CYS A O 1
ATOM 693 N N . TYR A 1 88 ? -6.239 -4.619 8.008 1.00 92.44 88 TYR A N 1
ATOM 694 C CA . TYR A 1 88 ? -7.193 -5.672 8.372 1.00 92.44 88 TYR A CA 1
ATOM 695 C C . TYR A 1 88 ? -7.269 -5.875 9.889 1.00 92.44 88 TYR A C 1
ATOM 697 O O . TYR A 1 88 ? -8.355 -5.805 10.467 1.00 92.44 88 TYR A O 1
ATOM 705 N N . MET A 1 89 ? -6.115 -5.960 10.560 1.00 92.00 89 MET A N 1
ATOM 706 C CA . MET A 1 89 ? -6.049 -6.061 12.020 1.00 92.00 89 MET A CA 1
ATOM 707 C C . MET A 1 89 ? -6.729 -4.877 12.722 1.00 92.00 89 MET A C 1
ATOM 709 O O . MET A 1 89 ? -7.387 -5.058 13.746 1.00 92.00 89 MET A O 1
ATOM 713 N N . GLN A 1 90 ? -6.589 -3.656 12.192 1.00 87.19 90 GLN A N 1
ATOM 714 C CA . GLN A 1 90 ? -7.210 -2.467 12.778 1.00 87.19 90 GLN A CA 1
ATOM 715 C C . GLN A 1 90 ? -8.716 -2.366 12.472 1.00 87.19 90 GLN A C 1
ATOM 717 O O . GLN A 1 90 ? -9.461 -1.817 13.292 1.00 87.19 90 GLN A O 1
ATOM 722 N N . MET A 1 91 ? -9.170 -2.924 11.344 1.00 87.25 91 MET A N 1
ATOM 723 C CA . MET A 1 91 ? -10.592 -3.104 11.026 1.00 87.25 91 MET A CA 1
ATOM 724 C C . MET A 1 91 ? -11.246 -4.205 11.877 1.00 87.25 91 MET A C 1
ATOM 726 O O . MET A 1 91 ? -12.450 -4.140 12.118 1.00 87.25 91 MET A O 1
ATOM 730 N N . GLY A 1 92 ? -10.465 -5.170 12.373 1.00 87.81 92 GLY A N 1
ATOM 731 C CA . GLY A 1 92 ? -10.965 -6.326 13.121 1.00 87.81 92 GLY A CA 1
ATOM 732 C C . GLY A 1 92 ? -11.483 -7.454 12.223 1.00 87.81 92 GLY A C 1
ATOM 733 O O . GLY A 1 92 ? -12.396 -8.170 12.634 1.00 87.81 92 GLY A O 1
ATOM 734 N N . LEU A 1 93 ? -10.927 -7.560 11.013 1.00 74.12 93 LEU A N 1
ATOM 735 C CA . LEU A 1 93 ? -11.129 -8.655 10.059 1.00 74.12 93 LEU A CA 1
ATOM 736 C C . LEU A 1 93 ? -9.983 -9.661 10.191 1.00 74.12 93 LEU A C 1
ATOM 738 O O . LEU A 1 93 ? -10.279 -10.873 10.157 1.00 74.12 93 LEU A O 1
#

Foldseek 3Di:
DDPPPPPDDPPPDDDPPPPDDDDDDDDPVVVQLVVLQVQLVVLQVVLVVCVVVVVLVSSLVSLVSSCVSHDPPDPVVVVSVVVNVVSCVSVVD

Radius of gyration: 15.83 Å; Cα contacts (8 Å, |Δi|>4): 58; chains: 1; bounding box: 39×19×54 Å

Secondary structure (DSSP, 8-state):
---------------------------THHHHHHHHHHHHHHHHHHHHHHHHTT-HHHHHHHHHHHHHHS-TT-HHHHHHHHHHHHHHHHHT-

Organism: NCBI:txid97028

Nearest PDB structures (foldseek):
  1p5q-assembly1_A  TM=6.918E-01  e=2.303E-01  Homo sapiens
  8ffv-assembly1_D  TM=6.742E-01  e=2.170E-01  Homo sapiens
  1qz2-assembly1_C  TM=6.815E-01  e=2.443E-01  Homo sapiens
  1kt1-assembly1_A  TM=6.189E-01  e=2.919E-01  Saimiri boliviensis
  2xs1-assembly1_A  TM=8.395E-01  e=5.037E+00  Homo sapiens

Mean predicted aligned error: 11.02 Å

pLDDT: mean 76.64, std 20.79, range [38.81, 95.88]

Solvent-accessible surface area (backbone atoms only — not comparable to full-atom values): 5663 Å² total; per-residue (Å²): 142,77,83,77,78,71,87,80,73,89,76,80,73,73,82,78,74,82,75,77,84,84,83,91,77,92,61,80,66,57,57,58,49,49,52,30,42,52,52,19,50,53,27,41,51,53,14,52,55,27,43,75,71,68,37,43,69,62,12,46,59,27,31,55,54,15,56,74,45,39,60,95,85,42,73,63,53,57,54,44,51,52,54,46,49,53,39,38,64,74,73,70,109

InterPro domains:
  IPR011990 Tetratricopeptide-like helical domain superfamily [G3DSA:1.25.40.10] (38-93)
  IPR011990 Tetratricopeptide-like helical domain superfamily [SSF48452] (39-92)
  IPR019734 Tetratricopeptide repeat [PS50005] (40-73)
  IPR044517 Protein PHOX1-4 [PTHR46183] (3-92)

Sequence (93 aa):
MGRKKKQVGETSEENGNHNKVEDKSSNAYDNDTMIFICKAQELKEEGNRMFQKRDLQGAMVKYEKALKLLPTNHIDVSYVRSNMAACYMQMGL